Protein AF-A0A350HZE4-F1 (afdb_monomer)

Nearest PDB structures (foldseek):
  1o0w-assembly1_A  TM=5.371E-01  e=1.403E+00  Thermotoga maritima
  1c8o-assembly1_A  TM=4.527E-01  e=3.292E+00  Cowpox virus
  4bhm-assembly1_D  TM=4.215E-01  e=5.564E+00  Pyricularia oryzae
  4lid-assembly1_B  TM=3.116E-01  e=4.570E+00  Sulfolobus spindle-shaped virus 1

Solvent-accessible surface area (backbone atoms only — not comparable to full-atom values): 4975 Å² total; per-residue (Å²): 130,73,48,78,41,84,43,76,54,95,92,36,72,28,28,38,35,40,72,48,70,59,94,89,38,81,43,69,48,78,31,80,42,68,67,62,42,50,51,53,51,51,51,54,52,48,51,52,50,49,54,52,46,55,60,66,71,46,53,72,68,60,50,51,54,53,48,52,53,54,48,52,33,60,76,65,72,53,79,90,71,91,130

pLDDT: mean 75.73, std 12.29, range [36.38, 92.25]

Radius of gyration: 16.84 Å; Cα contacts (8 Å, |Δi|>4): 78; chains: 1; bounding box: 36×21×43 Å

Foldseek 3Di:
DWDWDFDQDPNATWIWTFLDDDPNDTDIDTGNDPVVSVVVNVVSVVVVVVVVVVQVPDDPVVNVVVVVVVVVCVVVVHDDDDD

Structure (mmCIF, N/CA/C/O backbone):
data_AF-A0A350HZE4-F1
#
_entry.id   AF-A0A350HZE4-F1
#
loop_
_atom_site.group_PDB
_atom_site.id
_atom_site.type_symbol
_atom_site.label_ato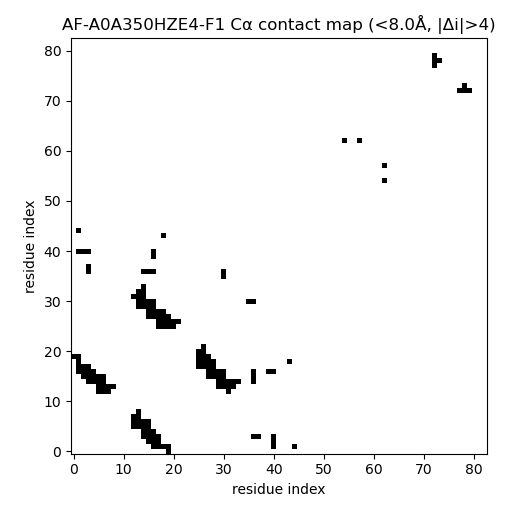m_id
_atom_site.label_alt_id
_atom_site.label_comp_id
_atom_site.label_asym_id
_atom_site.label_entity_id
_atom_site.label_seq_id
_atom_site.pdbx_PDB_ins_code
_atom_site.Cartn_x
_atom_site.Cartn_y
_atom_site.Cartn_z
_atom_site.occupancy
_atom_site.B_iso_or_equiv
_atom_site.auth_seq_id
_atom_site.auth_comp_id
_atom_site.auth_asym_id
_atom_site.auth_atom_id
_atom_site.pdbx_PDB_model_num
ATOM 1 N N . MET A 1 1 ? 4.870 9.699 2.459 1.00 56.47 1 MET A N 1
ATOM 2 C CA . MET A 1 1 ? 5.261 8.743 3.517 1.00 56.47 1 MET A CA 1
ATOM 3 C C . MET A 1 1 ? 3.999 8.235 4.176 1.00 56.47 1 MET A C 1
ATOM 5 O O . MET A 1 1 ? 3.122 9.055 4.446 1.00 56.47 1 MET A O 1
ATOM 9 N N . GLY A 1 2 ? 3.879 6.918 4.350 1.00 66.38 2 GLY A N 1
ATOM 10 C CA . GLY A 1 2 ? 2.742 6.342 5.064 1.00 66.38 2 GLY A CA 1
ATOM 11 C C . GLY A 1 2 ? 2.734 6.849 6.505 1.00 66.38 2 GLY A C 1
ATOM 12 O O . GLY A 1 2 ? 3.785 7.089 7.098 1.00 66.38 2 GLY A O 1
ATOM 13 N N . LYS A 1 3 ? 1.548 7.108 7.048 1.00 81.94 3 LYS A N 1
ATOM 14 C CA . LYS A 1 3 ? 1.379 7.599 8.420 1.00 81.94 3 LYS A CA 1
ATOM 15 C C . LYS A 1 3 ? 0.441 6.666 9.161 1.00 81.94 3 LYS A C 1
ATOM 17 O O . LYS A 1 3 ? -0.572 6.247 8.604 1.00 81.94 3 LYS A O 1
ATOM 22 N N . ILE A 1 4 ? 0.776 6.377 10.415 1.00 87.69 4 ILE A N 1
ATOM 23 C CA . ILE A 1 4 ? -0.116 5.678 11.337 1.00 87.69 4 ILE A CA 1
ATOM 24 C C . ILE A 1 4 ? -0.839 6.729 12.170 1.00 87.69 4 ILE A C 1
ATOM 26 O O . ILE A 1 4 ? -0.203 7.599 12.764 1.00 87.69 4 ILE A O 1
ATOM 30 N N . ARG A 1 5 ? -2.166 6.651 12.223 1.00 89.31 5 ARG A N 1
ATOM 31 C CA . ARG A 1 5 ? -3.008 7.502 13.066 1.00 89.31 5 ARG A CA 1
ATOM 32 C C . ARG A 1 5 ? -3.807 6.635 14.020 1.00 89.31 5 ARG A C 1
ATOM 34 O O . ARG A 1 5 ? -4.434 5.673 13.592 1.00 89.31 5 ARG A O 1
ATOM 41 N N . HIS A 1 6 ? -3.802 6.979 15.302 1.00 89.50 6 HIS A N 1
ATOM 42 C CA . HIS A 1 6 ? -4.734 6.378 16.247 1.00 89.50 6 HIS A CA 1
ATOM 43 C C . HIS A 1 6 ? -6.107 7.026 16.063 1.00 89.50 6 HIS A C 1
ATOM 45 O O . HIS A 1 6 ? -6.210 8.252 16.039 1.00 89.50 6 HIS A O 1
ATOM 51 N N . ILE A 1 7 ? -7.139 6.211 15.881 1.00 91.00 7 ILE A N 1
ATOM 52 C CA . ILE A 1 7 ? -8.502 6.661 15.623 1.00 91.00 7 ILE A CA 1
ATOM 53 C C . ILE A 1 7 ? -9.507 5.794 16.378 1.00 91.00 7 ILE A C 1
ATOM 55 O O . ILE A 1 7 ? -9.249 4.631 16.685 1.00 91.00 7 ILE A O 1
ATOM 59 N N . LEU A 1 8 ? -10.697 6.342 16.589 1.00 88.44 8 LEU A N 1
ATOM 60 C CA . LEU A 1 8 ? -11.854 5.571 17.015 1.00 88.44 8 LEU A CA 1
ATOM 61 C C . LEU A 1 8 ? -12.676 5.201 15.775 1.00 88.44 8 LEU A C 1
ATOM 63 O O . LEU A 1 8 ? -13.186 6.082 15.083 1.00 88.44 8 LEU A O 1
ATOM 67 N N . LYS A 1 9 ? -12.799 3.907 15.469 1.00 82.75 9 LYS A N 1
ATOM 68 C CA . LYS A 1 9 ? -13.607 3.407 14.349 1.00 82.75 9 LYS A CA 1
ATOM 69 C C . LYS A 1 9 ? -14.696 2.483 14.879 1.00 82.75 9 LYS A C 1
ATOM 71 O O . LYS A 1 9 ? -14.392 1.480 15.516 1.00 82.75 9 LYS A O 1
ATOM 76 N N . ASN A 1 10 ? -15.960 2.813 14.611 1.00 84.62 10 ASN A N 1
ATOM 77 C CA . ASN A 1 10 ? -17.131 2.062 15.087 1.00 84.62 10 ASN A CA 1
ATOM 78 C C . ASN A 1 10 ? -17.083 1.784 16.606 1.00 84.62 10 ASN A C 1
ATOM 80 O O . ASN A 1 10 ? -17.309 0.659 17.046 1.00 84.62 10 ASN A O 1
ATOM 84 N N . GLY A 1 11 ? -16.700 2.791 17.400 1.00 86.94 11 GLY A N 1
ATOM 85 C CA . GLY A 1 11 ? -16.588 2.682 18.861 1.00 86.94 11 GLY A CA 1
ATOM 86 C C . GLY A 1 11 ? -15.375 1.897 19.377 1.00 86.94 11 GLY A C 1
ATOM 87 O O . GLY A 1 11 ? -15.231 1.746 20.585 1.00 86.94 11 GLY A O 1
ATOM 88 N N . LYS A 1 12 ? -14.485 1.410 18.500 1.00 87.62 12 LYS A N 1
ATOM 89 C CA . LYS A 1 12 ? -13.268 0.675 18.879 1.00 87.62 12 LYS A CA 1
ATOM 90 C C . LYS A 1 12 ? -12.013 1.479 18.553 1.00 87.62 12 LYS A C 1
ATOM 92 O O . LYS A 1 12 ? -11.916 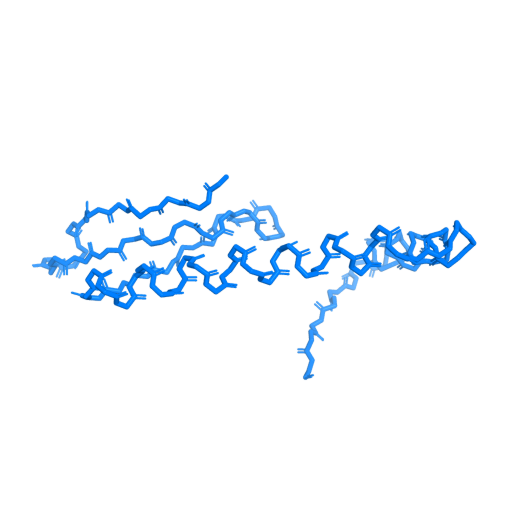2.085 17.485 1.00 87.62 12 LYS A O 1
ATOM 97 N N . ASN A 1 13 ? -11.031 1.440 19.452 1.00 91.44 13 ASN A N 1
ATOM 98 C CA . ASN A 1 13 ? -9.702 1.993 19.196 1.00 91.44 13 ASN A CA 1
ATOM 99 C C . ASN A 1 13 ? -9.018 1.198 18.080 1.00 91.44 13 ASN A C 1
ATOM 101 O O . ASN A 1 13 ? -8.983 -0.032 18.103 1.00 91.44 13 ASN A O 1
ATOM 105 N N . CYS A 1 14 ? -8.521 1.906 17.073 1.00 92.25 14 CYS A N 1
ATOM 106 C CA . CYS A 1 14 ? -7.887 1.345 15.890 1.00 92.25 14 CYS A CA 1
ATOM 107 C C . CYS A 1 14 ? -6.738 2.245 15.433 1.00 92.25 14 CYS A C 1
ATOM 109 O O . CYS A 1 14 ? -6.698 3.444 15.692 1.00 92.25 14 CYS A O 1
ATOM 111 N N . TYR A 1 15 ? -5.824 1.665 14.674 1.00 91.50 15 TYR A N 1
ATOM 112 C CA . TYR A 1 15 ? -4.737 2.355 14.006 1.00 91.50 15 TYR A CA 1
ATOM 113 C C . TYR A 1 15 ? -5.017 2.369 12.507 1.00 91.50 15 TYR A C 1
ATOM 115 O O . TYR A 1 15 ? -5.098 1.324 11.860 1.00 91.50 15 TYR A O 1
ATOM 123 N N . GLU A 1 16 ? -5.215 3.563 11.964 1.00 89.44 16 GLU A N 1
ATOM 124 C CA . GLU A 1 16 ? -5.298 3.808 10.532 1.00 89.44 16 GLU A CA 1
ATOM 125 C C . GLU A 1 16 ? -3.882 3.881 9.959 1.00 89.44 16 GLU A C 1
ATOM 127 O O . GLU A 1 16 ? -3.094 4.731 10.366 1.00 89.44 16 GLU A O 1
ATOM 132 N N . VAL A 1 17 ? -3.573 3.015 9.001 1.00 88.75 17 VAL A N 1
ATOM 133 C CA . VAL A 1 17 ? -2.359 3.069 8.185 1.00 88.75 17 VAL A CA 1
ATOM 134 C C . VAL A 1 17 ? -2.727 3.680 6.837 1.00 88.75 17 VAL A C 1
ATOM 136 O O . VAL A 1 17 ? -3.542 3.118 6.099 1.00 88.75 17 VAL A O 1
ATOM 139 N N . ASP A 1 18 ? -2.156 4.843 6.530 1.00 84.69 18 ASP A N 1
ATOM 140 C CA . ASP A 1 18 ? -2.325 5.518 5.241 1.00 84.69 18 ASP A CA 1
ATOM 141 C C . ASP A 1 18 ? -1.421 4.864 4.187 1.00 84.69 18 ASP A C 1
ATOM 143 O O . ASP A 1 18 ? -0.194 4.935 4.286 1.00 84.69 18 ASP A O 1
ATOM 147 N N . LEU A 1 19 ? -2.037 4.218 3.195 1.00 74.31 19 LEU A N 1
ATOM 148 C CA . LEU A 1 19 ? -1.357 3.524 2.098 1.00 74.31 19 LEU A CA 1
ATOM 149 C C . LEU A 1 19 ? -1.126 4.449 0.890 1.00 74.31 19 LEU A C 1
ATOM 151 O O . LEU A 1 19 ? -0.591 4.020 -0.128 1.00 74.31 19 LEU A O 1
ATOM 155 N N . GLY A 1 20 ? -1.531 5.719 0.979 1.00 73.62 20 GLY A N 1
ATOM 156 C CA . GLY A 1 20 ? -1.452 6.669 -0.122 1.00 73.62 20 GLY A CA 1
ATOM 157 C C . GLY A 1 20 ? -2.605 6.546 -1.121 1.00 73.62 20 GLY A C 1
ATOM 158 O O . GLY A 1 20 ? -3.701 6.073 -0.807 1.00 73.62 20 GLY A O 1
ATOM 159 N N . LEU A 1 21 ? -2.373 7.058 -2.330 1.00 73.25 21 LEU A N 1
ATOM 160 C CA . LEU A 1 21 ? -3.349 7.080 -3.417 1.00 73.25 21 LEU A CA 1
ATOM 161 C C . LEU A 1 21 ? -3.091 5.912 -4.368 1.00 73.25 21 LEU A C 1
ATOM 163 O O . LEU A 1 21 ? -2.001 5.801 -4.918 1.00 73.25 21 LEU A O 1
ATOM 167 N N . VAL A 1 22 ? -4.113 5.090 -4.598 1.00 68.44 22 VAL A N 1
ATOM 168 C CA . VAL A 1 22 ? -4.110 4.033 -5.618 1.00 68.44 22 VAL A CA 1
ATOM 169 C C . VAL A 1 22 ? -5.313 4.275 -6.523 1.00 68.44 22 VAL A C 1
ATOM 171 O O . VAL A 1 22 ? -6.446 4.315 -6.037 1.00 68.44 22 VAL A O 1
ATOM 174 N N . GLY A 1 23 ? -5.075 4.515 -7.817 1.00 61.81 23 GLY A N 1
ATOM 175 C CA . GLY A 1 23 ? -6.133 4.846 -8.783 1.00 61.81 23 GLY A CA 1
ATOM 176 C C . GLY A 1 23 ? -6.946 6.092 -8.399 1.00 61.81 23 GLY A C 1
ATOM 177 O O . GLY A 1 23 ? -8.172 6.074 -8.450 1.00 61.81 23 GLY A O 1
ATOM 178 N N . GLY A 1 24 ? -6.283 7.139 -7.890 1.00 72.75 24 GLY A N 1
ATOM 179 C CA . GLY A 1 24 ? -6.931 8.386 -7.452 1.00 72.75 24 GLY A CA 1
ATOM 180 C C . GLY A 1 24 ? -7.707 8.300 -6.129 1.00 72.75 24 GLY A C 1
ATOM 181 O O . GLY A 1 24 ? -8.196 9.316 -5.638 1.00 72.75 24 GLY A O 1
ATOM 182 N N . LYS A 1 25 ? -7.797 7.121 -5.499 1.00 71.56 25 LYS A N 1
ATOM 183 C CA . LYS A 1 25 ? -8.510 6.919 -4.227 1.00 71.56 25 LYS A CA 1
ATOM 184 C C . LYS A 1 25 ? -7.532 6.703 -3.078 1.00 71.56 25 LYS A C 1
ATOM 186 O O . LYS A 1 25 ? -6.578 5.935 -3.196 1.00 71.56 25 LYS A O 1
ATOM 191 N N . LYS A 1 26 ? -7.787 7.344 -1.930 1.00 76.75 26 LYS A N 1
ATOM 192 C CA . LYS A 1 26 ? -7.001 7.110 -0.706 1.00 76.75 26 LYS A CA 1
ATOM 193 C C . LYS A 1 26 ? -7.271 5.701 -0.193 1.00 76.75 26 LYS A C 1
ATOM 195 O O . LYS A 1 26 ? -8.398 5.387 0.190 1.00 76.75 26 LYS A O 1
ATOM 200 N N . ARG A 1 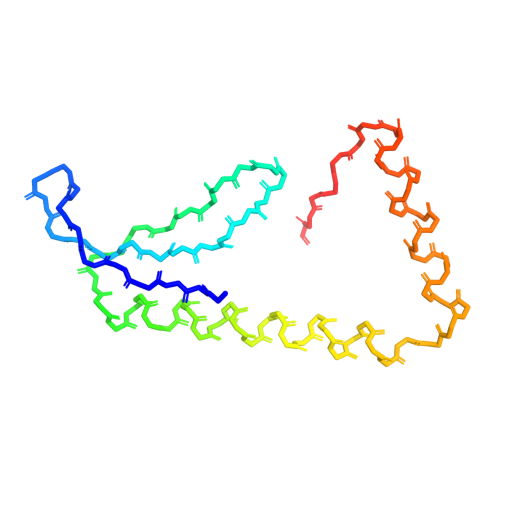27 ? -6.237 4.867 -0.149 1.00 80.12 27 ARG A N 1
ATOM 201 C CA . ARG A 1 27 ? -6.291 3.533 0.445 1.00 80.12 27 ARG A CA 1
ATOM 202 C C . ARG A 1 27 ? -5.819 3.617 1.890 1.00 80.12 27 ARG A C 1
ATOM 204 O O . ARG A 1 27 ? -4.761 4.164 2.180 1.00 80.12 27 ARG A O 1
ATOM 211 N N . ARG A 1 28 ? -6.627 3.097 2.813 1.00 85.5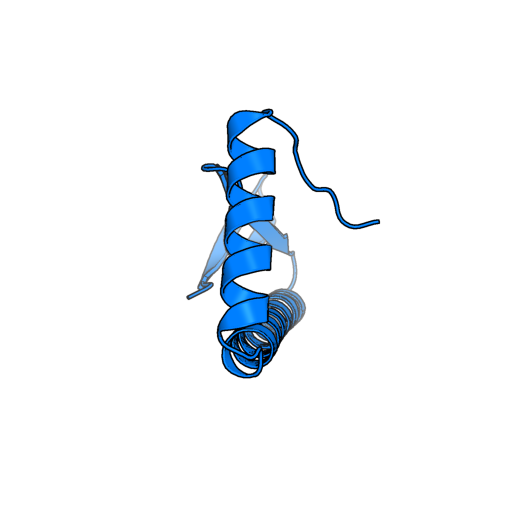6 28 ARG A N 1
ATOM 212 C CA . ARG A 1 28 ? -6.316 3.084 4.245 1.00 85.56 28 ARG A CA 1
ATOM 213 C C . ARG A 1 28 ? -6.634 1.718 4.817 1.00 85.56 28 ARG A C 1
ATOM 215 O O . ARG A 1 28 ? -7.668 1.140 4.480 1.00 85.56 28 ARG A O 1
ATOM 222 N N . ARG A 1 29 ? -5.765 1.217 5.690 1.00 86.25 29 ARG A N 1
ATOM 223 C CA . ARG A 1 29 ? -5.986 -0.032 6.426 1.00 86.25 29 ARG A CA 1
ATOM 224 C C . ARG A 1 29 ? -6.228 0.288 7.892 1.00 86.25 29 ARG A C 1
ATOM 226 O O . ARG A 1 29 ? -5.579 1.168 8.439 1.00 86.25 29 ARG A O 1
ATOM 233 N N . TYR A 1 30 ? -7.163 -0.414 8.517 1.00 88.81 30 TYR A N 1
ATOM 234 C CA . TYR A 1 30 ? -7.507 -0.215 9.924 1.00 88.81 30 TYR A CA 1
ATOM 235 C C . TYR A 1 30 ? -7.129 -1.462 10.703 1.00 88.81 30 TYR A C 1
ATOM 237 O O . TYR A 1 30 ? -7.551 -2.558 10.342 1.00 88.81 30 TYR A O 1
ATOM 245 N N . ILE A 1 31 ? -6.306 -1.295 11.731 1.00 90.56 31 ILE A N 1
ATOM 246 C CA . ILE A 1 31 ? -5.688 -2.399 12.464 1.00 90.56 31 ILE A CA 1
ATOM 247 C C . ILE A 1 31 ? -5.892 -2.160 13.959 1.00 90.56 31 ILE A C 1
ATOM 249 O O . ILE A 1 31 ? -5.656 -1.062 14.446 1.00 90.56 31 ILE A O 1
ATOM 253 N N . GLY A 1 32 ? -6.327 -3.172 14.709 1.00 87.94 32 GLY A N 1
ATOM 254 C CA . GLY A 1 32 ? -6.600 -3.032 16.149 1.00 87.94 32 GLY A CA 1
ATOM 255 C C . GLY A 1 32 ? -5.351 -2.956 17.040 1.00 87.94 32 GLY A C 1
ATOM 256 O O . GLY A 1 32 ? -5.454 -2.619 18.211 1.00 87.94 32 GLY A O 1
ATOM 257 N N . ASN A 1 33 ? -4.168 -3.263 16.501 1.00 90.06 33 ASN A N 1
ATOM 258 C CA . ASN A 1 33 ? -2.907 -3.344 17.239 1.00 90.06 33 ASN A CA 1
ATOM 259 C C . ASN A 1 33 ? -1.824 -2.459 16.597 1.00 90.06 33 ASN A C 1
ATOM 261 O O . ASN A 1 33 ? -1.551 -2.565 15.400 1.00 90.06 33 ASN A O 1
ATOM 265 N N . ILE A 1 34 ? -1.164 -1.625 17.408 1.00 89.81 34 ILE A N 1
ATOM 266 C CA . ILE A 1 34 ? -0.088 -0.728 16.966 1.00 89.81 34 ILE A CA 1
ATOM 267 C C . ILE A 1 34 ? 1.131 -1.471 16.409 1.00 89.81 34 ILE A C 1
ATOM 269 O O . ILE A 1 34 ? 1.749 -0.983 15.465 1.00 89.81 34 ILE A O 1
ATOM 273 N N . ARG A 1 35 ? 1.489 -2.642 16.957 1.00 90.00 35 ARG A N 1
ATOM 274 C CA . ARG A 1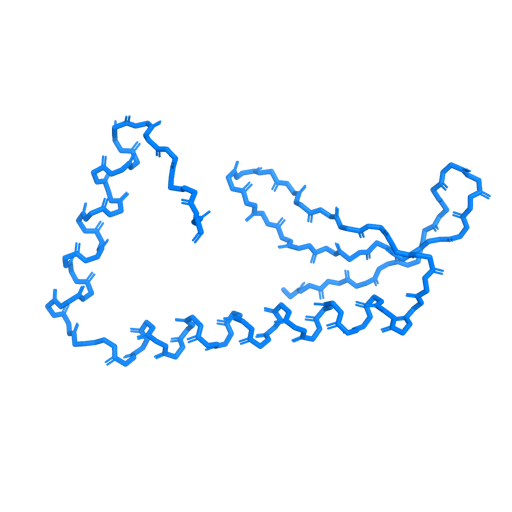 35 ? 2.641 -3.425 16.475 1.00 90.00 35 ARG A CA 1
ATOM 275 C C . ARG A 1 35 ? 2.404 -3.897 15.043 1.00 90.00 35 ARG A C 1
ATOM 277 O O . ARG A 1 35 ? 3.210 -3.600 14.170 1.00 90.00 35 ARG A O 1
ATOM 284 N N . ALA A 1 36 ? 1.235 -4.485 14.795 1.00 87.75 36 ALA A N 1
ATOM 285 C CA . ALA A 1 36 ? 0.818 -4.897 13.459 1.00 87.75 36 ALA A CA 1
ATOM 286 C C . ALA A 1 36 ? 0.714 -3.702 12.490 1.00 87.75 36 ALA A C 1
ATOM 288 O O . ALA A 1 36 ? 1.110 -3.802 11.333 1.00 87.75 36 ALA A O 1
ATOM 289 N N . ALA A 1 37 ? 0.244 -2.536 12.951 1.00 87.94 37 ALA A N 1
ATOM 290 C CA . ALA A 1 37 ? 0.210 -1.329 12.121 1.00 87.94 37 ALA A CA 1
ATOM 291 C C . ALA A 1 37 ? 1.609 -0.852 11.692 1.00 87.94 37 ALA A C 1
ATOM 293 O O . ALA A 1 37 ? 1.788 -0.425 10.551 1.0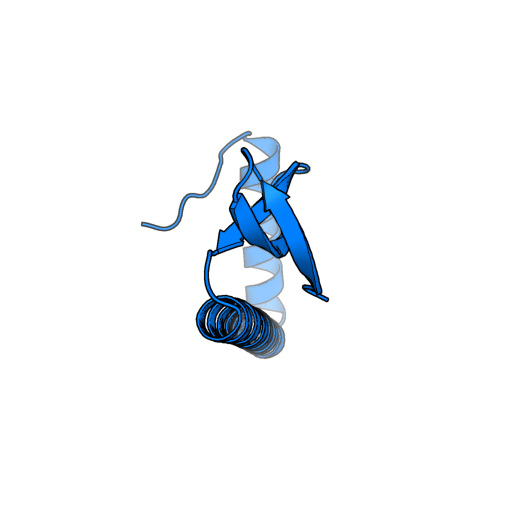0 87.94 37 ALA A O 1
ATOM 294 N N . ARG A 1 38 ? 2.605 -0.950 12.583 1.00 88.75 38 ARG A N 1
ATOM 295 C CA . ARG A 1 38 ? 4.008 -0.624 12.279 1.00 88.75 38 ARG A CA 1
ATOM 296 C C . ARG A 1 38 ? 4.640 -1.619 11.312 1.00 88.75 38 ARG A C 1
ATOM 298 O O . ARG A 1 38 ? 5.347 -1.191 10.408 1.00 88.75 38 ARG A O 1
ATOM 305 N N . GLU A 1 39 ? 4.373 -2.912 11.474 1.00 89.56 39 GLU A N 1
ATOM 306 C CA . GLU A 1 39 ? 4.850 -3.946 10.545 1.00 89.56 39 GLU A CA 1
ATOM 307 C C . GLU A 1 39 ? 4.297 -3.734 9.138 1.00 89.56 39 GLU A C 1
ATOM 309 O O . GLU A 1 39 ? 5.060 -3.745 8.175 1.00 89.56 39 GLU A O 1
ATOM 314 N N . VAL A 1 40 ? 2.998 -3.442 9.024 1.00 86.06 40 VAL A N 1
ATOM 315 C CA . VAL A 1 40 ? 2.372 -3.119 7.735 1.00 86.06 40 VAL A CA 1
ATOM 316 C C . VAL A 1 40 ? 3.018 -1.886 7.109 1.00 86.06 40 VAL A C 1
ATOM 318 O O . VAL A 1 40 ? 3.364 -1.926 5.933 1.00 86.06 40 VAL A O 1
ATOM 321 N N . LEU A 1 41 ? 3.232 -0.809 7.875 1.00 86.50 41 LEU A N 1
ATOM 322 C CA . LEU A 1 41 ? 3.907 0.383 7.356 1.00 86.50 41 LEU A CA 1
ATOM 323 C C . LEU A 1 41 ? 5.323 0.063 6.851 1.00 86.50 41 LEU A C 1
ATOM 325 O O . LEU A 1 41 ? 5.673 0.455 5.742 1.00 86.50 41 LEU A O 1
ATOM 329 N N . LYS A 1 42 ? 6.109 -0.684 7.631 1.00 86.44 42 LYS A N 1
ATOM 330 C CA . LYS A 1 42 ? 7.481 -1.066 7.274 1.00 86.44 42 LYS A CA 1
ATOM 331 C C . LYS A 1 42 ? 7.530 -1.942 6.019 1.00 86.44 42 LYS A C 1
ATOM 333 O O . LYS A 1 42 ? 8.390 -1.735 5.169 1.00 86.44 42 LYS A O 1
ATOM 338 N N . SER A 1 43 ? 6.608 -2.896 5.889 1.00 84.31 43 SER A N 1
ATOM 339 C CA . SER A 1 43 ? 6.499 -3.748 4.698 1.00 84.31 43 SER A CA 1
ATOM 340 C C . SER A 1 43 ? 6.254 -2.917 3.441 1.00 84.31 43 SER A C 1
ATOM 342 O O . SER A 1 43 ? 6.920 -3.124 2.436 1.00 84.31 43 SER A O 1
ATOM 344 N N . LEU A 1 44 ? 5.353 -1.934 3.517 1.00 78.44 44 LEU A N 1
ATOM 345 C CA . LEU A 1 44 ? 5.033 -1.053 2.390 1.00 78.44 44 LEU A CA 1
ATOM 346 C C . LEU A 1 44 ? 6.196 -0.134 2.015 1.00 78.44 44 LEU A C 1
ATOM 348 O O . LEU A 1 44 ? 6.402 0.179 0.844 1.00 78.44 44 LEU A O 1
ATOM 352 N N . GLU A 1 45 ? 6.949 0.341 3.007 1.00 79.56 45 GLU A N 1
ATOM 353 C CA . GLU A 1 45 ? 8.150 1.136 2.756 1.00 79.56 45 GLU A CA 1
ATOM 354 C C . GLU A 1 45 ? 9.237 0.305 2.069 1.00 79.56 45 GLU A C 1
ATOM 356 O O . GLU A 1 45 ? 9.852 0.791 1.119 1.00 79.56 45 GLU A O 1
ATOM 361 N N . ASN A 1 46 ? 9.425 -0.949 2.488 1.00 82.00 46 ASN A N 1
ATOM 362 C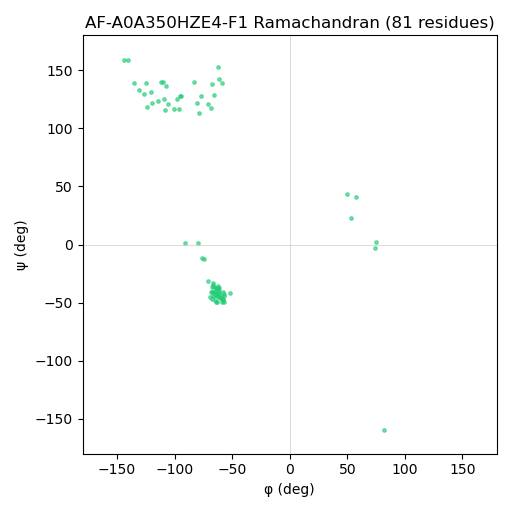 CA . ASN A 1 46 ? 10.351 -1.879 1.845 1.00 82.00 46 ASN A CA 1
ATOM 363 C C . ASN A 1 46 ? 9.941 -2.192 0.405 1.00 82.00 46 ASN A C 1
ATOM 365 O O . ASN A 1 46 ? 10.756 -2.031 -0.495 1.00 82.00 46 ASN A O 1
ATOM 369 N N . GLU A 1 47 ? 8.680 -2.545 0.174 1.00 77.56 47 GLU A N 1
ATOM 370 C CA . GLU A 1 47 ? 8.147 -2.838 -1.160 1.00 77.56 47 GLU A CA 1
ATOM 371 C C . GLU A 1 47 ? 8.339 -1.646 -2.110 1.00 77.56 47 GLU A C 1
ATOM 373 O O . GLU A 1 47 ? 8.841 -1.779 -3.225 1.00 77.56 47 GLU A O 1
ATOM 378 N N . ARG A 1 48 ? 8.055 -0.425 -1.638 1.00 72.62 48 ARG A N 1
ATOM 379 C CA . ARG A 1 48 ? 8.291 0.798 -2.415 1.00 72.62 48 ARG A CA 1
ATOM 380 C C . ARG A 1 48 ? 9.773 1.023 -2.727 1.00 72.62 48 ARG A C 1
ATOM 382 O O . ARG A 1 48 ? 10.100 1.528 -3.803 1.00 72.62 48 ARG A O 1
ATOM 389 N N . LEU A 1 49 ? 10.667 0.703 -1.793 1.00 75.31 49 LEU A N 1
ATOM 390 C CA . LEU A 1 49 ? 12.111 0.778 -2.014 1.00 75.31 49 LEU A CA 1
ATOM 391 C C . LEU A 1 49 ? 12.575 -0.270 -3.028 1.00 75.31 49 LEU A C 1
ATOM 393 O O . LEU A 1 49 ? 13.405 0.053 -3.874 1.00 75.31 49 LEU A O 1
ATOM 397 N N . GLU A 1 50 ? 12.046 -1.490 -2.967 1.00 76.12 50 GLU A N 1
ATOM 398 C CA . GLU A 1 50 ? 12.353 -2.568 -3.909 1.00 76.12 50 GLU A CA 1
ATOM 399 C C . GLU A 1 50 ? 11.883 -2.227 -5.321 1.00 76.12 50 GLU A C 1
ATOM 401 O O . GLU A 1 50 ? 12.698 -2.257 -6.241 1.00 76.12 50 GLU A O 1
ATOM 406 N N . LEU A 1 51 ? 10.641 -1.762 -5.481 1.00 71.75 51 LEU A N 1
ATOM 407 C CA . LEU A 1 51 ? 10.123 -1.260 -6.758 1.00 71.75 51 LEU A CA 1
ATOM 408 C C . LEU A 1 51 ? 10.980 -0.108 -7.297 1.00 71.75 51 LEU A C 1
ATOM 410 O O . LEU A 1 51 ? 11.330 -0.073 -8.475 1.00 71.75 51 LEU A O 1
ATOM 414 N N . GLY A 1 52 ? 11.383 0.825 -6.429 1.00 69.38 52 GLY A N 1
ATOM 415 C CA . GLY A 1 52 ? 12.275 1.921 -6.805 1.00 69.38 52 GLY A CA 1
ATOM 416 C C . GLY A 1 52 ? 13.667 1.448 -7.238 1.00 69.38 52 GLY A C 1
ATOM 417 O O . GLY A 1 52 ? 14.245 2.012 -8.167 1.00 69.38 52 GLY A O 1
ATOM 418 N N . ARG A 1 53 ? 14.214 0.408 -6.595 1.00 70.50 53 ARG A N 1
ATOM 419 C CA . ARG A 1 53 ? 15.499 -0.207 -6.968 1.00 70.50 53 ARG A CA 1
ATOM 420 C C . ARG A 1 53 ? 15.402 -0.955 -8.289 1.00 70.50 53 ARG A C 1
ATOM 422 O O . ARG A 1 53 ? 16.275 -0.759 -9.128 1.00 70.50 53 ARG A O 1
ATOM 429 N N . GLN A 1 54 ? 14.353 -1.752 -8.478 1.00 70.56 54 GLN A N 1
ATOM 430 C CA . GLN A 1 54 ? 14.071 -2.443 -9.736 1.00 70.56 54 GLN A CA 1
ATOM 431 C C . GLN A 1 54 ? 13.951 -1.428 -10.872 1.00 70.56 54 GLN A C 1
ATOM 433 O O . GLN A 1 54 ? 14.674 -1.528 -11.857 1.00 70.56 54 GLN A O 1
ATOM 438 N N . TRP A 1 55 ? 13.159 -0.369 -10.677 1.00 68.94 55 TRP A N 1
ATOM 439 C CA . TRP A 1 55 ? 13.048 0.721 -11.641 1.00 68.94 55 TRP A CA 1
ATOM 440 C C . TRP A 1 55 ? 14.393 1.388 -11.920 1.00 68.94 55 TRP A C 1
ATOM 442 O O . TRP A 1 55 ? 14.763 1.581 -13.072 1.00 68.94 55 TRP A O 1
ATOM 452 N N . LYS A 1 56 ? 15.169 1.728 -10.884 1.00 66.62 56 LYS A N 1
ATOM 453 C CA . LYS A 1 56 ? 16.480 2.369 -11.057 1.00 66.62 56 LYS A CA 1
ATOM 454 C C . LYS A 1 56 ? 17.455 1.474 -11.829 1.00 66.62 56 LYS A C 1
ATOM 456 O O . LYS A 1 56 ? 18.176 2.005 -12.672 1.00 66.62 56 LYS A O 1
ATOM 461 N N . GLY A 1 57 ? 17.442 0.168 -11.559 1.00 68.88 57 GLY A N 1
ATOM 462 C CA . GLY A 1 57 ? 18.314 -0.843 -12.158 1.00 68.88 57 GLY A CA 1
ATOM 463 C C . GLY A 1 57 ? 17.956 -1.264 -13.585 1.00 68.88 57 GLY A C 1
ATOM 464 O O . GLY A 1 57 ? 18.779 -1.906 -14.226 1.00 68.88 57 GLY A O 1
ATOM 465 N N . LEU A 1 58 ? 16.781 -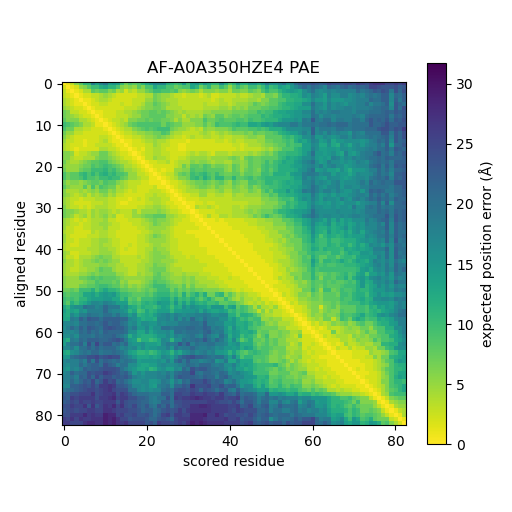0.894 -14.105 1.00 71.81 58 LEU A N 1
ATOM 466 C CA . LEU A 1 58 ? 16.441 -1.131 -15.511 1.00 71.81 58 LEU A CA 1
ATOM 467 C C . LEU A 1 58 ? 17.313 -0.276 -16.443 1.00 71.81 58 LEU A C 1
ATOM 469 O O . LEU A 1 58 ? 17.520 0.921 -16.203 1.00 71.81 58 LEU A O 1
ATOM 473 N N . GLU A 1 59 ? 17.776 -0.872 -17.540 1.00 73.44 59 GLU A N 1
ATOM 474 C CA . GLU A 1 59 ? 18.426 -0.130 -18.619 1.00 73.44 59 GLU A CA 1
ATOM 475 C C . GLU A 1 59 ? 17.452 0.878 -19.258 1.00 73.44 59 GLU A C 1
ATOM 477 O O . GLU A 1 59 ? 16.233 0.669 -19.220 1.00 73.44 59 GLU A O 1
ATOM 482 N N . PRO A 1 60 ? 17.948 1.992 -19.835 1.00 70.19 60 PRO A N 1
ATOM 483 C CA . PRO A 1 60 ? 17.094 3.030 -20.411 1.00 70.19 60 PRO A CA 1
ATOM 484 C C . PRO A 1 60 ? 16.063 2.492 -21.410 1.00 70.19 60 PRO A C 1
ATOM 486 O O . PRO A 1 60 ? 14.906 2.891 -21.348 1.00 70.19 60 PRO A O 1
ATOM 489 N N . GLN A 1 61 ? 16.450 1.555 -22.277 1.00 64.56 61 GLN A N 1
ATOM 490 C CA . GLN A 1 61 ? 15.564 0.995 -23.300 1.00 64.56 61 GLN A CA 1
ATOM 491 C C . GLN A 1 61 ? 14.406 0.186 -22.696 1.00 64.56 61 GLN A C 1
ATOM 493 O O . GLN A 1 61 ? 13.258 0.370 -23.086 1.00 64.56 61 GLN A O 1
ATOM 498 N N . SER A 1 62 ? 14.672 -0.614 -21.661 1.00 69.44 62 SER A N 1
ATOM 499 C CA . SER A 1 62 ? 13.631 -1.349 -20.934 1.00 69.44 62 SER A CA 1
ATOM 500 C C . SER A 1 62 ? 12.689 -0.420 -20.166 1.00 69.44 62 SER A C 1
ATOM 502 O O . SER A 1 62 ? 11.501 -0.704 -20.061 1.00 69.44 62 SER A O 1
ATOM 504 N N . LYS A 1 63 ? 13.186 0.714 -19.648 1.00 70.19 63 LYS A N 1
ATOM 505 C CA . LYS A 1 63 ? 12.328 1.744 -19.033 1.00 70.19 63 LYS A CA 1
ATOM 506 C C . LYS A 1 63 ? 11.365 2.352 -20.050 1.00 70.19 63 LYS A C 1
ATOM 508 O O . LYS A 1 63 ? 10.195 2.511 -19.720 1.00 70.19 63 LYS A O 1
ATOM 513 N N . TRP A 1 64 ? 11.845 2.669 -21.256 1.00 56.50 64 TRP A N 1
ATOM 514 C CA . TRP A 1 64 ? 11.016 3.200 -22.344 1.00 56.50 64 TRP A CA 1
ATOM 515 C C . TRP A 1 64 ? 9.890 2.237 -22.717 1.00 56.50 64 TRP A C 1
ATOM 517 O O . TRP A 1 64 ? 8.732 2.637 -22.675 1.00 56.50 64 TRP A O 1
ATOM 527 N N . SER A 1 65 ? 10.197 0.957 -22.939 1.00 66.81 65 SER A N 1
ATOM 528 C CA . SER A 1 65 ? 9.165 -0.042 -23.243 1.00 66.81 65 SER A CA 1
ATOM 529 C C . SER A 1 65 ? 8.156 -0.228 -22.106 1.00 66.81 65 SER A C 1
ATOM 531 O O . SER A 1 65 ? 6.967 -0.388 -22.358 1.00 66.81 65 SER A O 1
ATOM 533 N N . VAL A 1 66 ? 8.587 -0.175 -20.837 1.00 73.94 66 VAL A N 1
ATOM 534 C CA . VAL A 1 66 ? 7.640 -0.241 -19.709 1.00 73.94 66 VAL A CA 1
ATOM 535 C C . VAL A 1 66 ? 6.731 0.993 -19.671 1.00 73.94 66 VAL A C 1
ATOM 537 O O . VAL A 1 66 ? 5.554 0.859 -19.349 1.00 73.94 66 VAL A O 1
ATOM 540 N N . LEU A 1 67 ? 7.238 2.184 -20.004 1.00 71.06 67 LEU A N 1
ATOM 541 C CA . LEU A 1 67 ? 6.413 3.393 -20.083 1.00 71.06 67 LEU A CA 1
ATOM 542 C C . LEU A 1 67 ? 5.394 3.320 -21.224 1.00 71.06 67 LEU A C 1
ATOM 544 O O . LEU A 1 67 ? 4.232 3.624 -20.976 1.00 71.06 67 LEU A O 1
ATOM 548 N N . GLU A 1 68 ? 5.795 2.862 -22.412 1.00 65.38 68 GLU A N 1
ATOM 549 C CA . GLU A 1 68 ? 4.889 2.659 -23.555 1.00 65.38 68 GLU A CA 1
ATOM 550 C C . GLU A 1 68 ? 3.752 1.694 -23.199 1.00 65.38 68 GLU A C 1
ATOM 552 O O . GLU A 1 68 ? 2.580 2.012 -23.385 1.00 65.38 68 GLU A O 1
ATOM 557 N N . VAL A 1 69 ? 4.076 0.555 -22.576 1.00 74.44 69 VAL A N 1
ATOM 558 C CA . VAL A 1 69 ? 3.068 -0.414 -22.116 1.00 74.44 69 VAL A CA 1
ATOM 559 C C . VAL A 1 69 ? 2.125 0.208 -21.078 1.00 74.44 69 VAL A C 1
ATOM 561 O O . VAL A 1 69 ? 0.915 -0.016 -21.115 1.00 74.44 69 VAL A O 1
ATOM 564 N N . LEU A 1 70 ? 2.646 1.003 -20.138 1.00 75.06 70 LEU A N 1
ATOM 565 C CA . LEU A 1 70 ? 1.819 1.688 -19.140 1.00 75.06 70 LEU A CA 1
ATOM 566 C C . LEU A 1 70 ? 0.909 2.760 -19.761 1.00 75.06 70 LEU A C 1
ATOM 568 O O . LEU A 1 70 ? -0.211 2.947 -19.277 1.00 75.06 70 LEU A O 1
ATOM 572 N N . GLU A 1 71 ? 1.365 3.453 -20.806 1.00 64.94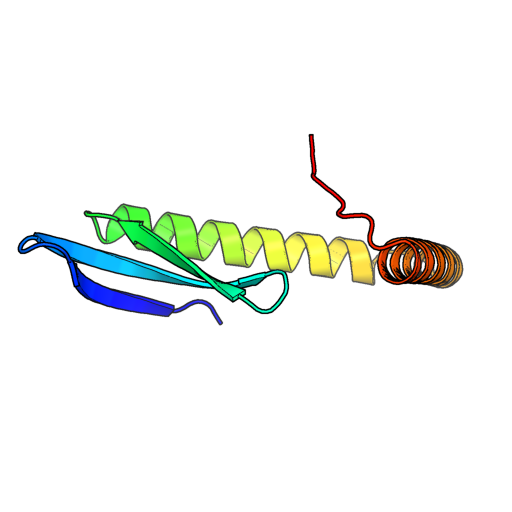 71 GLU A N 1
ATOM 573 C CA . GLU A 1 71 ? 0.550 4.394 -21.580 1.00 64.94 71 GLU A CA 1
ATOM 574 C C . GLU A 1 71 ? -0.553 3.670 -22.357 1.00 64.94 71 GLU A C 1
ATOM 576 O O . GLU A 1 71 ? -1.718 4.039 -22.215 1.00 64.94 71 GLU A O 1
ATOM 581 N N . GLU A 1 72 ? -0.242 2.574 -23.052 1.00 66.62 72 GLU A N 1
ATOM 582 C CA . GLU A 1 72 ? -1.243 1.759 -23.755 1.00 66.62 72 GLU A CA 1
ATOM 583 C C . GLU A 1 72 ? -2.329 1.223 -22.813 1.00 66.62 72 GLU A C 1
ATOM 585 O O . GLU A 1 72 ? -3.519 1.247 -23.139 1.00 66.62 72 GLU A O 1
ATOM 590 N N . ILE A 1 73 ? -1.952 0.772 -21.613 1.00 71.31 73 ILE A N 1
ATOM 591 C CA . ILE A 1 73 ? -2.897 0.299 -20.590 1.00 71.31 73 ILE A CA 1
ATOM 592 C C . ILE A 1 73 ? -3.833 1.427 -20.146 1.00 71.31 73 ILE A C 1
ATOM 594 O O . ILE A 1 73 ? -5.042 1.216 -19.995 1.00 71.31 73 ILE A O 1
ATOM 598 N N . LYS A 1 74 ? -3.273 2.621 -19.925 1.00 65.94 74 LYS A N 1
ATOM 599 C CA . LYS A 1 74 ? -4.016 3.806 -19.496 1.00 65.94 74 LYS A CA 1
ATOM 600 C C . LYS A 1 74 ? -5.005 4.256 -20.572 1.00 65.94 74 LYS A C 1
ATOM 602 O O . LYS A 1 74 ? -6.156 4.537 -20.236 1.00 65.94 74 LYS A O 1
ATOM 607 N N . ASP A 1 75 ? -4.583 4.265 -21.831 1.00 70.56 75 ASP A N 1
ATOM 608 C CA . ASP A 1 75 ? -5.418 4.653 -22.971 1.00 70.56 75 ASP A CA 1
ATOM 609 C C . ASP A 1 75 ? -6.495 3.603 -23.272 1.00 70.56 75 ASP A C 1
ATOM 611 O O . ASP A 1 75 ? -7.628 3.939 -23.619 1.00 70.56 75 ASP A O 1
ATOM 615 N N . SER A 1 76 ? -6.201 2.329 -23.009 1.00 71.88 76 SER A N 1
ATOM 616 C CA . SER A 1 76 ? -7.147 1.221 -23.184 1.00 71.88 76 SER A CA 1
ATOM 617 C C . SER A 1 76 ? -8.163 1.080 -22.041 1.00 71.88 76 SER A C 1
ATOM 619 O O . SER A 1 76 ? -8.986 0.165 -22.062 1.00 71.88 76 SER A O 1
ATOM 621 N N . SER A 1 77 ? -8.131 1.949 -21.019 1.00 65.31 77 SER A N 1
ATOM 622 C CA . SER A 1 77 ? -8.947 1.822 -19.792 1.00 65.31 77 SER A CA 1
ATOM 623 C C . SER A 1 77 ? -8.815 0.455 -19.096 1.00 65.31 77 SER A C 1
ATOM 625 O O . SER A 1 77 ? -9.695 0.039 -18.335 1.00 65.31 77 SER A O 1
ATOM 627 N N . LEU A 1 78 ? -7.716 -0.258 -19.347 1.00 62.56 78 LEU A N 1
ATOM 628 C CA . LEU A 1 78 ? -7.444 -1.558 -18.752 1.00 62.56 78 LEU A CA 1
ATOM 629 C C . LEU A 1 78 ? -6.840 -1.338 -17.364 1.00 62.56 78 LEU A C 1
ATOM 631 O O . LEU A 1 78 ? -6.029 -0.442 -17.146 1.00 62.56 78 LEU A O 1
ATOM 635 N N . SER A 1 79 ? -7.248 -2.154 -16.392 1.00 53.94 79 SER A N 1
ATOM 636 C CA . SER A 1 79 ? -6.621 -2.148 -15.069 1.00 53.94 79 SER A CA 1
ATOM 637 C C . SER A 1 79 ? -5.739 -3.377 -14.919 1.00 53.94 79 SER A C 1
ATOM 639 O O . SER A 1 79 ? -6.215 -4.505 -15.023 1.00 53.94 79 SER A O 1
ATOM 641 N N . VAL A 1 80 ? -4.449 -3.154 -14.667 1.00 54.72 80 VAL A N 1
ATOM 642 C CA . VAL A 1 80 ? -3.529 -4.235 -14.301 1.00 54.72 80 VAL A CA 1
ATOM 643 C C . VAL A 1 80 ? -3.883 -4.681 -12.888 1.00 54.72 80 VAL A C 1
ATOM 645 O O . VAL A 1 80 ? -3.862 -3.881 -11.950 1.00 54.72 80 VAL A O 1
ATOM 648 N N . ARG A 1 81 ? -4.232 -5.956 -12.733 1.00 40.19 81 ARG A N 1
ATOM 649 C CA . ARG A 1 81 ? -4.254 -6.635 -11.438 1.00 40.19 81 ARG A CA 1
ATOM 650 C C . ARG A 1 81 ? -3.098 -7.623 -11.425 1.00 40.19 81 ARG A C 1
ATOM 652 O O . ARG A 1 81 ? -3.018 -8.452 -12.324 1.00 40.19 81 ARG A O 1
ATOM 659 N N . GLU A 1 82 ? -2.232 -7.521 -10.422 1.00 40.41 82 GLU A N 1
ATOM 660 C CA . GLU A 1 82 ? -1.321 -8.616 -10.084 1.00 40.41 82 GLU A CA 1
ATOM 661 C C . GLU A 1 82 ? -2.138 -9.866 -9.737 1.00 40.41 82 GLU A C 1
ATOM 663 O O . GLU A 1 82 ? -3.188 -9.765 -9.086 1.00 40.41 82 GLU A O 1
ATOM 668 N N . VAL A 1 83 ? -1.661 -11.018 -10.212 1.00 36.38 83 VAL A N 1
ATOM 669 C CA . VAL A 1 83 ? -2.183 -12.358 -9.916 1.00 36.38 83 VAL A CA 1
ATOM 670 C C . VAL A 1 83 ? -1.167 -13.083 -9.054 1.00 36.38 83 VAL A C 1
ATOM 672 O O . VAL A 1 83 ? 0.031 -12.999 -9.406 1.00 36.38 83 VAL A O 1
#

Mean predicted aligned error: 10.72 Å

Sequence (83 aa):
MGKIRHILKNGKNCYEVDLGLVGGKKRRRYIGNIRAAREVLKSLENERLELGRQWKGLEPQSKWSVLEVLEEIKDSSLSVREV

Secondary structure (DSSP, 8-state):
---EEEEEETTEEEEEEEEEEETTEEEEEEES-HHHHHHHHHHHHHHHHHHHHHHHHS-HHHHHHHHHHHHHHHHTT------